Protein AF-A0A3D2I783-F1 (afdb_monomer)

Foldseek 3Di:
DKWWAQFWFDPDPPDDTLDGGDTDDDDPPDDDDDDDDPSSCPVVVVCCQLVVGQTPDTFIDDPNRTPNPDDNLVSLVPDDDDDPDDDPDFDFQLVVLLVSCPSPDDPDDDPVSSVVSCVVCVVLVNNVRRGPGLVPDDPSSND

Solvent-accessible surface area (backbone atoms only — not comparable to full-atom values): 8755 Å² total; per-residue (Å²): 62,43,42,34,42,45,28,23,31,56,94,44,95,90,48,76,60,58,36,71,56,42,64,51,72,46,56,74,94,62,88,85,84,91,82,77,66,90,89,67,30,67,69,58,51,52,33,35,76,70,60,79,37,80,60,82,42,60,47,38,32,47,72,86,41,57,56,76,82,49,56,66,50,66,48,50,72,80,51,88,82,85,64,96,76,82,82,71,66,84,34,30,38,46,57,53,52,45,57,74,44,56,61,79,38,82,95,61,78,52,72,68,52,50,52,54,37,53,50,53,26,52,79,68,71,37,57,94,45,30,83,38,45,49,78,77,48,56,74,74,81,65,106

Structure (mmCIF, N/CA/C/O backbone):
data_AF-A0A3D2I783-F1
#
_entry.id   AF-A0A3D2I783-F1
#
loop_
_atom_site.group_PDB
_atom_site.id
_atom_site.type_symbol
_atom_site.label_atom_id
_atom_site.label_alt_id
_atom_site.label_comp_id
_atom_site.label_asym_id
_atom_site.label_entity_id
_atom_site.label_seq_id
_atom_site.pdbx_PDB_ins_code
_atom_site.Cartn_x
_atom_site.Cartn_y
_atom_site.Cartn_z
_atom_site.occupancy
_atom_site.B_iso_or_equiv
_atom_site.auth_seq_id
_atom_site.auth_comp_id
_atom_site.auth_asym_id
_atom_site.auth_atom_id
_atom_site.pdbx_PDB_model_num
ATOM 1 N N . MET A 1 1 ? -14.376 -7.204 -5.797 1.00 92.19 1 MET A N 1
ATOM 2 C CA . MET A 1 1 ? -15.208 -6.568 -4.760 1.00 92.19 1 MET A CA 1
ATOM 3 C C . MET A 1 1 ? -14.403 -6.376 -3.485 1.00 92.19 1 MET A C 1
ATOM 5 O O . MET A 1 1 ? -13.897 -7.346 -2.930 1.00 92.19 1 MET A O 1
ATOM 9 N N . LEU A 1 2 ? -14.299 -5.131 -3.025 1.00 96.62 2 LEU A N 1
ATOM 10 C CA . LEU A 1 2 ? -13.828 -4.762 -1.691 1.00 96.62 2 LEU A CA 1
ATOM 11 C C . LEU A 1 2 ? -15.017 -4.778 -0.719 1.00 96.62 2 LEU A C 1
ATOM 13 O O . LEU A 1 2 ? -16.049 -4.183 -1.018 1.00 96.62 2 LEU A O 1
ATOM 17 N N . SER A 1 3 ? -14.859 -5.408 0.445 1.00 97.19 3 SER A N 1
ATOM 18 C CA . SER A 1 3 ? -15.826 -5.381 1.550 1.00 97.19 3 SER A CA 1
ATOM 19 C C . SER A 1 3 ? -15.135 -4.972 2.847 1.00 97.19 3 SER A C 1
ATOM 21 O O . SER A 1 3 ? -14.048 -5.457 3.165 1.00 97.19 3 SER A O 1
ATOM 23 N N . VAL A 1 4 ? -15.775 -4.084 3.599 1.00 97.69 4 VAL A N 1
ATOM 24 C CA . VAL A 1 4 ? -15.404 -3.679 4.954 1.00 97.69 4 VAL A CA 1
ATOM 25 C C . VAL A 1 4 ? -16.627 -3.889 5.826 1.00 97.69 4 VAL A C 1
ATOM 27 O O . VAL A 1 4 ? -17.684 -3.317 5.564 1.00 97.69 4 VAL A O 1
ATOM 30 N N . GLU A 1 5 ? -16.481 -4.688 6.873 1.00 97.56 5 GLU A N 1
ATOM 31 C CA . GLU A 1 5 ? -17.594 -5.131 7.706 1.00 97.56 5 GLU A CA 1
ATOM 32 C C . GLU A 1 5 ? -17.305 -4.796 9.164 1.00 97.56 5 GLU A C 1
ATOM 34 O O . GLU A 1 5 ? -16.433 -5.398 9.793 1.00 97.56 5 GLU A O 1
ATOM 39 N N . GLN A 1 6 ? -18.051 -3.825 9.697 1.00 97.88 6 GLN A N 1
ATOM 40 C CA . GLN A 1 6 ? -18.058 -3.449 11.115 1.00 97.88 6 GLN A CA 1
ATOM 41 C C . GLN A 1 6 ? -16.657 -3.169 11.690 1.00 97.88 6 GLN A C 1
ATOM 43 O O . GLN A 1 6 ? -16.367 -3.471 12.848 1.00 97.88 6 GLN A O 1
ATOM 48 N N . VAL A 1 7 ? -15.777 -2.562 10.891 1.00 98.06 7 VAL A N 1
ATOM 49 C CA . VAL A 1 7 ? -14.392 -2.306 11.288 1.00 98.06 7 VAL A CA 1
ATOM 50 C C . VAL A 1 7 ? -14.320 -1.240 12.377 1.00 98.06 7 VAL A C 1
ATOM 52 O O . VAL A 1 7 ? -14.776 -0.105 12.203 1.00 98.06 7 VAL A O 1
ATOM 55 N N . THR A 1 8 ? -13.683 -1.599 13.491 1.00 97.75 8 THR A N 1
ATOM 56 C CA . THR A 1 8 ? -13.386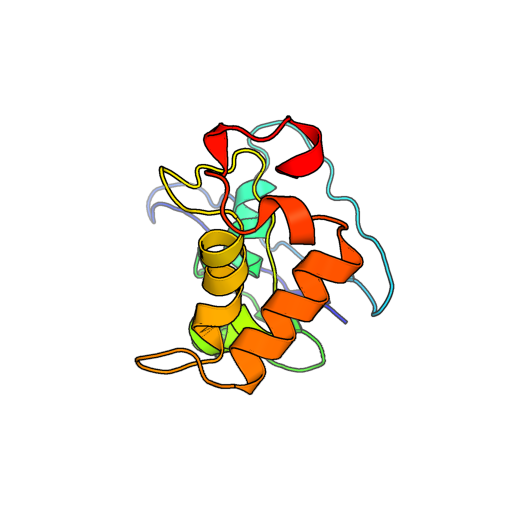 -0.687 14.600 1.00 97.75 8 THR A CA 1
ATOM 57 C C . THR A 1 8 ? -11.882 -0.588 14.812 1.00 97.75 8 THR A C 1
ATOM 59 O O . THR A 1 8 ? -11.171 -1.590 14.846 1.00 97.75 8 THR A O 1
ATOM 62 N N . PHE A 1 9 ? -11.383 0.640 14.950 1.00 97.56 9 PHE A N 1
ATOM 63 C CA . PHE A 1 9 ? -9.962 0.903 15.161 1.00 97.56 9 PHE A CA 1
ATOM 64 C C . PHE A 1 9 ? -9.743 2.116 16.064 1.00 97.56 9 PHE A C 1
ATOM 66 O O . PHE A 1 9 ? -10.402 3.155 15.919 1.00 97.56 9 PHE A O 1
ATOM 73 N N . ARG A 1 10 ? -8.738 2.009 16.935 1.00 96.44 10 ARG A N 1
ATOM 74 C CA . ARG A 1 10 ? -8.201 3.103 17.748 1.00 96.44 10 ARG A CA 1
ATOM 75 C C . ARG A 1 10 ? -6.677 3.041 17.778 1.00 96.44 10 ARG A C 1
ATOM 77 O O . ARG A 1 10 ? -6.098 1.963 17.694 1.00 96.44 10 ARG A O 1
ATOM 84 N N . TYR A 1 11 ? -6.040 4.198 17.936 1.00 94.44 11 TYR A N 1
ATOM 85 C CA . TYR A 1 11 ? -4.581 4.278 18.070 1.00 94.44 11 TYR A CA 1
ATOM 86 C C . TYR A 1 11 ? -4.106 3.925 19.485 1.00 94.44 11 TYR A C 1
ATOM 88 O O . TYR A 1 11 ? -3.070 3.287 19.640 1.00 94.44 11 TYR A O 1
ATOM 96 N N . ASP A 1 12 ? -4.872 4.313 20.508 1.00 93.19 12 ASP A N 1
ATOM 97 C CA . ASP A 1 12 ? -4.584 4.029 21.918 1.00 93.19 12 ASP A CA 1
ATOM 98 C C . ASP A 1 12 ? -5.806 3.370 22.570 1.00 93.19 12 ASP A C 1
ATOM 100 O O . ASP A 1 12 ? -6.932 3.845 22.395 1.00 93.19 12 ASP A O 1
ATOM 104 N N . ARG A 1 13 ? -5.593 2.314 23.365 1.00 88.31 13 ARG A N 1
ATOM 105 C CA . ARG A 1 13 ? -6.642 1.607 24.122 1.00 88.31 13 ARG A CA 1
ATOM 106 C C . ARG A 1 13 ? -7.473 2.514 25.030 1.00 88.31 13 ARG A C 1
ATOM 108 O O . ARG A 1 13 ? -8.650 2.238 25.241 1.00 88.31 13 ARG A O 1
ATOM 115 N N . ARG A 1 14 ? -6.885 3.592 25.547 1.00 91.31 14 ARG A N 1
ATOM 116 C CA . ARG A 1 14 ? -7.548 4.580 26.412 1.00 91.31 14 ARG A CA 1
ATOM 117 C C . ARG A 1 14 ? -8.298 5.658 25.627 1.00 91.31 14 ARG A C 1
ATOM 119 O O . ARG A 1 14 ? -9.081 6.398 26.213 1.00 91.31 14 ARG A O 1
ATOM 126 N N . SER A 1 15 ? -8.072 5.755 24.318 1.00 92.50 15 SER A N 1
ATOM 127 C CA . SER A 1 15 ? -8.746 6.719 23.446 1.00 92.50 15 SER A CA 1
ATOM 128 C C . SER A 1 15 ? -10.057 6.165 22.882 1.00 92.50 15 SER A C 1
ATOM 130 O O . SER A 1 15 ? -10.276 4.949 22.817 1.00 92.50 15 SER A O 1
ATOM 132 N N . GLN A 1 16 ? -10.943 7.068 22.456 1.00 94.56 16 GLN A N 1
ATOM 133 C CA . GLN A 1 16 ? -12.130 6.670 21.705 1.00 94.56 16 GLN A CA 1
ATOM 134 C C . GLN A 1 16 ? -11.739 6.129 20.319 1.00 94.56 16 GLN A C 1
ATOM 136 O O . GLN A 1 16 ? -10.784 6.631 19.719 1.00 94.56 16 GLN A O 1
ATOM 141 N N . PRO A 1 17 ? -12.496 5.165 19.762 1.00 96.19 17 PRO A N 1
ATOM 142 C CA . PRO A 1 17 ? -12.241 4.683 18.415 1.00 96.19 17 PRO A CA 1
ATOM 143 C C . PRO A 1 17 ? -12.391 5.788 17.375 1.00 96.19 17 PRO A C 1
ATOM 145 O O . PRO A 1 17 ? -13.357 6.565 17.402 1.00 96.19 17 PRO A O 1
ATOM 148 N N . VAL A 1 18 ? -11.434 5.804 16.448 1.00 97.31 18 VAL A N 1
ATOM 149 C CA . VAL A 1 18 ? -11.432 6.670 15.265 1.00 97.31 18 VAL A CA 1
ATOM 150 C C . VAL A 1 18 ? -12.349 6.084 14.196 1.00 97.31 18 VAL A C 1
ATOM 152 O O . VAL A 1 18 ? -13.114 6.821 13.585 1.00 97.31 18 VAL A O 1
ATOM 155 N N . LEU A 1 19 ? -12.305 4.762 14.002 1.00 97.62 19 LEU A N 1
ATOM 156 C CA . LEU A 1 19 ? -13.283 4.023 13.201 1.00 97.62 19 LEU A CA 1
ATOM 157 C C . LEU A 1 19 ? -14.223 3.294 14.157 1.00 97.62 19 LEU A C 1
ATOM 159 O O . LEU A 1 19 ? -13.751 2.625 15.076 1.00 97.62 19 LEU A O 1
ATOM 163 N N . ARG A 1 20 ? -15.533 3.440 13.955 1.00 96.88 20 ARG A N 1
ATOM 164 C CA . ARG A 1 20 ? -16.581 2.846 14.795 1.00 96.88 20 ARG A CA 1
ATOM 165 C C . ARG A 1 20 ? -17.519 2.057 13.903 1.00 96.88 20 ARG A C 1
ATOM 167 O O . ARG A 1 20 ? -18.320 2.673 13.206 1.00 96.88 20 ARG A O 1
ATOM 174 N N . ASN A 1 21 ? -17.408 0.731 13.920 1.00 97.06 21 ASN A N 1
ATOM 175 C CA . ASN A 1 21 ? -18.275 -0.159 13.143 1.00 97.06 21 ASN A CA 1
ATOM 176 C C . ASN A 1 21 ? -18.388 0.247 11.657 1.00 97.06 21 ASN A C 1
ATOM 178 O O . ASN A 1 21 ? -19.453 0.157 11.044 1.00 97.06 21 ASN A O 1
ATOM 182 N N . ALA A 1 22 ? -17.288 0.733 11.077 1.00 97.38 22 ALA A N 1
ATOM 183 C CA . ALA A 1 22 ? -17.271 1.236 9.712 1.00 97.38 22 ALA A CA 1
ATOM 184 C C . ALA A 1 22 ? -17.550 0.087 8.739 1.00 97.38 22 ALA A C 1
ATOM 186 O O . ALA A 1 22 ? -16.881 -0.945 8.794 1.00 97.38 22 ALA A O 1
ATOM 187 N N . SER A 1 23 ? -18.537 0.271 7.862 1.00 97.56 23 SER A N 1
ATOM 188 C CA . SER A 1 23 ? -18.877 -0.703 6.825 1.00 97.56 23 SER A CA 1
ATOM 189 C C . SER A 1 23 ? -19.030 -0.013 5.479 1.00 97.56 23 SER A C 1
ATOM 191 O O . SER A 1 23 ? -19.622 1.064 5.406 1.00 97.56 23 SER A O 1
ATOM 193 N N . LEU A 1 24 ? -18.474 -0.618 4.434 1.00 96.75 24 LEU A N 1
ATOM 194 C CA . LEU A 1 24 ? -18.615 -0.183 3.047 1.00 96.75 24 LEU A CA 1
ATOM 195 C C . LEU A 1 24 ? -18.317 -1.351 2.111 1.00 96.75 24 LEU A C 1
ATOM 197 O O . LEU A 1 24 ? -17.595 -2.277 2.476 1.00 96.75 24 LEU A O 1
ATOM 201 N N . SER A 1 25 ? -18.813 -1.262 0.886 1.00 96.75 25 SER A N 1
ATOM 202 C CA . SER A 1 25 ? -18.455 -2.167 -0.199 1.00 96.75 25 SER A CA 1
ATOM 203 C C . SER A 1 25 ? -18.178 -1.371 -1.468 1.00 96.75 25 SER A C 1
ATOM 205 O O . SER A 1 25 ? -18.718 -0.280 -1.656 1.00 96.75 25 SER A O 1
ATOM 207 N N . LEU A 1 26 ? -17.312 -1.909 -2.320 1.00 96.69 26 LEU A N 1
ATOM 208 C CA . LEU A 1 26 ? -17.026 -1.370 -3.645 1.00 96.69 26 LEU A CA 1
ATOM 209 C C . LEU A 1 26 ? -16.878 -2.537 -4.622 1.00 96.69 26 LEU A C 1
ATOM 211 O O . LEU A 1 26 ? -16.047 -3.430 -4.409 1.00 96.69 26 LEU A O 1
ATOM 215 N N . ASP A 1 27 ? -17.683 -2.554 -5.679 1.00 96.25 27 ASP A N 1
ATOM 216 C CA . ASP A 1 27 ? -17.635 -3.632 -6.664 1.00 96.25 27 ASP A CA 1
ATOM 217 C C . ASP A 1 27 ? -16.407 -3.509 -7.569 1.00 96.25 27 ASP A C 1
ATOM 219 O O . ASP A 1 27 ? -15.745 -2.470 -7.652 1.00 96.25 27 ASP A O 1
ATOM 223 N N . ALA A 1 28 ? -16.075 -4.604 -8.253 1.00 94.56 28 ALA A N 1
ATOM 224 C CA . ALA A 1 28 ? -14.991 -4.590 -9.226 1.00 94.56 28 ALA A CA 1
ATOM 225 C C . ALA A 1 28 ? -15.286 -3.573 -10.343 1.00 94.56 28 ALA A C 1
ATOM 227 O O . ALA A 1 28 ? -16.402 -3.508 -10.855 1.00 94.56 28 ALA A O 1
ATOM 228 N N . GLY A 1 29 ? -14.280 -2.775 -10.706 1.00 94.75 29 GLY A N 1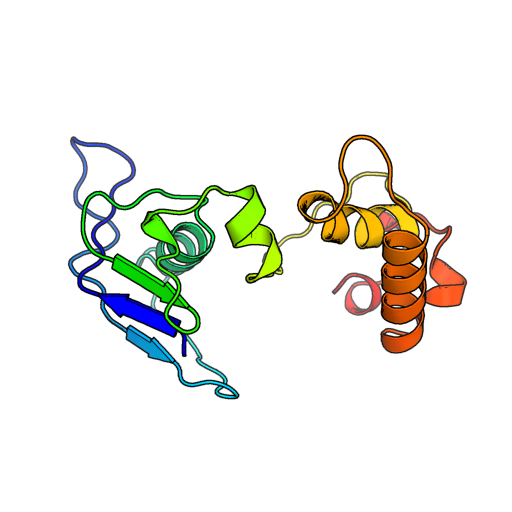
ATOM 229 C CA . GLY A 1 29 ? -14.398 -1.739 -11.738 1.00 94.75 29 GLY A CA 1
ATOM 230 C C . GLY A 1 29 ? -15.082 -0.443 -11.288 1.00 94.75 29 GLY A C 1
ATOM 231 O O . GLY A 1 29 ? -15.186 0.484 -12.086 1.00 94.75 29 GLY A O 1
ATOM 232 N N . GLN A 1 30 ? -15.526 -0.337 -10.032 1.00 95.75 30 GLN A N 1
ATOM 233 C CA . GLN A 1 30 ? -16.093 0.907 -9.513 1.00 95.75 30 GLN A CA 1
ATOM 234 C C . GLN A 1 30 ? -15.016 1.851 -8.976 1.00 95.75 30 GLN A C 1
ATOM 236 O O . GLN A 1 30 ? -14.042 1.438 -8.346 1.00 95.75 30 GLN A O 1
ATOM 241 N N . VAL A 1 31 ? -15.256 3.149 -9.158 1.00 96.00 31 VAL A N 1
ATOM 242 C CA . VAL A 1 31 ? -14.480 4.220 -8.529 1.00 96.00 31 VAL A CA 1
ATOM 243 C C . VAL A 1 31 ? -15.280 4.767 -7.352 1.00 96.00 31 VAL A C 1
ATOM 245 O O . VAL A 1 31 ? -16.350 5.346 -7.527 1.00 96.00 31 VAL A O 1
ATOM 248 N N . GLY A 1 32 ? -14.760 4.571 -6.141 1.00 94.50 32 GLY A N 1
ATOM 249 C CA . GLY A 1 32 ? -15.357 5.085 -4.911 1.00 94.50 32 GLY A CA 1
ATOM 250 C C . GLY A 1 32 ? -14.695 6.385 -4.461 1.00 94.50 32 GLY A C 1
ATOM 251 O O . GLY A 1 32 ? -13.470 6.485 -4.443 1.00 94.50 32 GLY A O 1
ATOM 252 N N . VAL A 1 33 ? -15.495 7.365 -4.033 1.00 95.31 33 VAL A N 1
ATOM 253 C CA . VAL A 1 33 ? -14.992 8.622 -3.458 1.00 95.31 33 VAL A CA 1
ATOM 254 C C . VAL A 1 33 ? -15.378 8.703 -1.985 1.00 95.31 33 VAL A C 1
ATOM 256 O O . VAL A 1 33 ? -16.557 8.747 -1.640 1.00 95.31 33 VAL A O 1
ATOM 259 N N . LEU A 1 34 ? -14.379 8.747 -1.100 1.00 94.19 34 LEU A N 1
ATOM 260 C CA . LEU A 1 34 ? -14.589 8.892 0.340 1.00 94.19 34 LEU A CA 1
ATOM 261 C C . LEU A 1 34 ? -14.455 10.359 0.764 1.00 94.19 34 LEU A C 1
ATOM 263 O O . LEU A 1 34 ? -13.352 10.902 0.841 1.00 94.19 34 LEU A O 1
ATOM 267 N N . LEU A 1 35 ? -15.581 10.981 1.106 1.00 94.75 35 LEU A N 1
ATOM 268 C CA . LEU A 1 35 ? -15.649 12.376 1.542 1.00 94.75 35 LEU A CA 1
ATOM 269 C C . LEU A 1 35 ? -15.895 12.495 3.048 1.00 94.75 35 LEU A C 1
ATOM 271 O O . LEU A 1 35 ? -16.428 11.599 3.697 1.00 94.75 35 LEU A O 1
ATOM 275 N N . GLY A 1 36 ? -15.493 13.627 3.622 1.00 94.12 36 GLY A N 1
ATOM 276 C CA . GLY A 1 36 ? -15.714 13.930 5.034 1.00 94.12 36 GLY A CA 1
ATOM 277 C C . GLY A 1 36 ? -14.787 15.025 5.549 1.00 94.12 36 GLY A C 1
ATOM 278 O O . GLY A 1 36 ? -13.787 15.360 4.913 1.00 94.12 36 GLY A O 1
ATOM 279 N N . ARG A 1 37 ? -15.088 15.571 6.729 1.00 95.31 37 ARG A N 1
ATOM 280 C CA . ARG A 1 37 ? -14.293 16.640 7.362 1.00 95.31 37 ARG A CA 1
ATOM 281 C C . ARG A 1 37 ? -12.878 16.170 7.723 1.00 95.31 37 ARG A C 1
ATOM 283 O O . ARG A 1 37 ? -12.606 14.973 7.850 1.00 95.31 37 ARG A O 1
ATOM 290 N N . ASN A 1 38 ? -11.957 17.111 7.909 1.00 92.75 38 ASN A N 1
ATOM 291 C CA . ASN A 1 38 ? -10.638 16.793 8.460 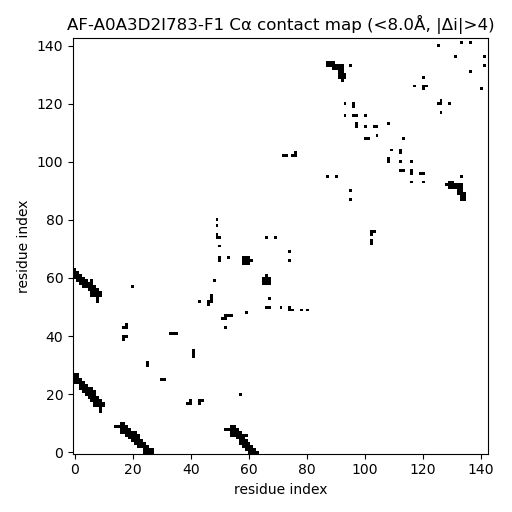1.00 92.75 38 ASN A CA 1
ATOM 292 C C . ASN A 1 38 ? -10.789 16.164 9.853 1.00 92.75 38 ASN A C 1
ATOM 294 O O . ASN A 1 38 ? -11.652 16.565 10.629 1.00 92.75 38 ASN A O 1
ATOM 298 N N . GLY A 1 39 ? -9.994 15.129 10.133 1.00 90.50 39 GLY A N 1
ATOM 299 C CA . GLY A 1 39 ? -10.052 14.391 11.398 1.00 90.50 39 GLY A CA 1
ATOM 300 C C . GLY A 1 39 ? -11.171 13.346 11.520 1.00 90.50 39 GLY A C 1
ATOM 301 O O . GLY A 1 39 ? -11.189 12.620 12.505 1.00 90.50 39 GLY A O 1
ATOM 302 N N . CYS A 1 40 ? -12.060 13.179 10.531 1.00 93.62 40 CYS A N 1
ATOM 303 C CA . CYS A 1 40 ? -13.162 12.206 10.632 1.00 93.62 40 CYS A CA 1
ATOM 304 C C . CYS A 1 40 ? -12.756 10.733 10.410 1.00 93.62 40 CYS A C 1
ATOM 306 O O . CYS A 1 40 ? -13.619 9.865 10.363 1.00 93.62 40 CYS A O 1
ATOM 308 N N . GLY A 1 41 ? -11.462 10.443 10.226 1.00 94.88 41 GLY A N 1
ATOM 309 C CA . GLY A 1 41 ? -10.956 9.071 10.107 1.00 94.88 41 GLY A CA 1
ATOM 310 C C . GLY A 1 41 ? -10.707 8.543 8.689 1.00 94.88 41 GLY A C 1
ATOM 311 O O . GLY A 1 41 ? -10.327 7.387 8.566 1.00 94.88 41 GLY A O 1
ATOM 312 N N . LYS A 1 42 ? -10.827 9.351 7.622 1.00 95.81 42 LYS A N 1
ATOM 313 C CA . LYS A 1 42 ? -10.588 8.901 6.224 1.00 95.81 42 LYS A CA 1
ATOM 314 C C . LYS A 1 42 ? -9.213 8.260 6.018 1.00 95.81 42 LYS A C 1
ATOM 316 O O . LYS A 1 42 ? -9.110 7.132 5.550 1.00 95.81 42 LYS A O 1
ATOM 321 N N . THR A 1 43 ? -8.154 8.959 6.426 1.00 94.38 43 THR A N 1
ATOM 322 C CA . THR A 1 43 ? -6.777 8.452 6.343 1.00 94.38 43 THR A CA 1
ATOM 323 C C . THR A 1 43 ? -6.598 7.203 7.202 1.00 94.38 43 THR A C 1
ATOM 325 O O . THR A 1 43 ? -5.907 6.274 6.804 1.00 94.38 43 THR A O 1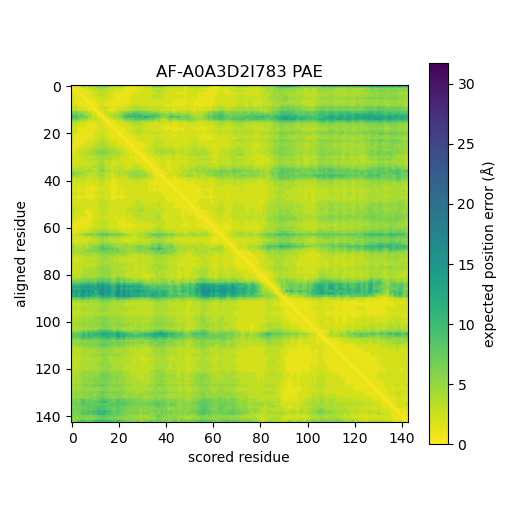
ATOM 328 N N . THR A 1 44 ? -7.254 7.142 8.363 1.00 95.69 44 THR A N 1
ATOM 329 C CA . THR A 1 44 ? -7.235 5.955 9.226 1.00 95.69 44 THR A CA 1
ATOM 330 C C . THR A 1 44 ? -7.915 4.765 8.551 1.00 95.69 44 THR A C 1
ATOM 332 O O . THR A 1 44 ? -7.362 3.670 8.577 1.00 95.69 44 THR A O 1
ATOM 335 N N . LEU A 1 45 ? -9.059 4.966 7.890 1.00 95.88 45 LEU A N 1
ATOM 336 C CA . LEU A 1 45 ? -9.730 3.933 7.102 1.00 95.88 45 LEU A CA 1
ATOM 337 C C . LEU A 1 45 ? -8.823 3.432 5.973 1.00 95.88 45 LEU A C 1
ATOM 339 O O . LEU A 1 45 ? -8.583 2.233 5.897 1.00 95.88 45 LEU A O 1
ATOM 343 N N . MET A 1 46 ? -8.224 4.333 5.187 1.00 94.62 46 MET A N 1
ATOM 344 C CA . MET A 1 46 ? -7.267 3.969 4.130 1.00 94.62 46 MET A CA 1
ATOM 345 C C . MET A 1 46 ? -6.081 3.162 4.677 1.00 94.62 46 MET A C 1
ATOM 347 O O . MET A 1 46 ? -5.774 2.085 4.178 1.00 94.62 46 MET A O 1
ATOM 351 N N . ARG A 1 47 ? -5.457 3.606 5.773 1.00 93.75 47 ARG A N 1
ATOM 352 C CA . ARG A 1 47 ? -4.356 2.868 6.421 1.00 93.75 47 ARG A CA 1
ATOM 353 C C . ARG A 1 47 ? -4.790 1.498 6.951 1.00 93.75 47 ARG A C 1
ATOM 355 O O . ARG A 1 47 ? -3.993 0.563 6.930 1.00 93.75 47 ARG A O 1
ATOM 362 N N . THR A 1 48 ? -6.033 1.365 7.409 1.00 95.06 48 THR A N 1
ATOM 363 C CA . THR A 1 48 ? -6.586 0.091 7.897 1.00 95.06 48 THR A CA 1
ATOM 364 C C . THR A 1 48 ? -6.847 -0.878 6.739 1.00 95.06 48 THR A C 1
ATOM 366 O O . THR A 1 48 ? -6.453 -2.044 6.812 1.00 95.06 48 THR A O 1
ATOM 369 N N . LEU A 1 49 ? -7.400 -0.385 5.623 1.00 93.88 49 LEU A N 1
ATOM 370 C CA . LEU A 1 49 ? -7.542 -1.136 4.367 1.00 93.88 49 LEU A CA 1
ATOM 371 C C . LEU A 1 49 ? -6.192 -1.663 3.866 1.00 93.88 49 LEU A C 1
ATOM 373 O O . LEU A 1 49 ? -6.072 -2.835 3.519 1.00 93.88 49 LEU A O 1
ATOM 377 N N . LEU A 1 50 ? -5.148 -0.836 3.936 1.00 92.50 50 LEU A N 1
ATOM 378 C CA . LEU A 1 50 ? -3.785 -1.182 3.514 1.00 92.50 50 LEU A CA 1
ATOM 379 C C . LEU A 1 50 ? -3.017 -2.070 4.510 1.00 92.50 50 LEU A C 1
ATOM 381 O O . LEU A 1 50 ? -1.900 -2.488 4.223 1.00 92.50 50 LEU A O 1
ATOM 385 N N . GLY A 1 51 ? -3.572 -2.365 5.690 1.00 92.19 51 GLY A N 1
ATOM 386 C CA . GLY A 1 51 ? -2.906 -3.199 6.707 1.00 92.19 51 GLY A CA 1
ATOM 387 C C . GLY A 1 51 ? -1.779 -2.485 7.462 1.00 92.19 51 GLY A C 1
ATOM 388 O O . GLY A 1 51 ? -0.977 -3.113 8.161 1.00 92.19 51 GLY A O 1
ATOM 389 N N . LEU A 1 52 ? -1.723 -1.156 7.343 1.00 91.56 52 LEU A N 1
ATOM 390 C CA . LEU A 1 52 ? -0.841 -0.289 8.125 1.00 91.56 52 LEU A CA 1
ATOM 391 C C . LEU A 1 52 ? -1.389 -0.071 9.542 1.00 91.56 52 LEU A C 1
ATOM 393 O O . LEU A 1 52 ? -0.618 0.189 10.465 1.00 91.56 52 LEU A O 1
ATOM 397 N N . CYS A 1 53 ? -2.704 -0.222 9.712 1.00 93.06 53 CYS A N 1
ATOM 398 C CA . CYS A 1 53 ? -3.400 -0.248 10.992 1.00 93.06 53 CYS A CA 1
ATOM 399 C C . CYS A 1 53 ? -4.182 -1.563 11.114 1.00 93.06 53 CYS A C 1
ATOM 401 O O . CYS A 1 53 ? -4.989 -1.879 10.242 1.00 93.06 53 CYS A O 1
ATOM 403 N N . THR A 1 54 ? -3.945 -2.328 12.180 1.00 92.75 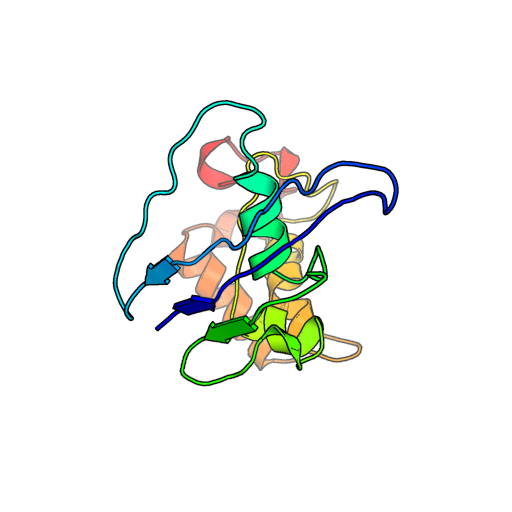54 THR A N 1
ATOM 404 C CA . THR A 1 54 ? -4.701 -3.559 12.454 1.00 92.75 54 THR A CA 1
ATOM 405 C C . THR A 1 54 ? -5.962 -3.199 13.237 1.00 92.75 54 THR A C 1
ATOM 407 O O . THR A 1 54 ? -5.828 -2.604 14.309 1.00 92.75 54 THR A O 1
ATOM 410 N N . PRO A 1 55 ? -7.169 -3.507 12.732 1.00 95.06 55 PRO A N 1
ATOM 411 C CA . PRO A 1 55 ? -8.407 -3.206 13.442 1.00 95.06 55 PRO A CA 1
ATOM 412 C C . PRO A 1 55 ? -8.546 -4.047 14.720 1.00 95.06 55 PRO A C 1
ATOM 414 O O . PRO A 1 55 ? -7.991 -5.138 14.819 1.00 95.06 55 PRO A O 1
ATOM 417 N N . GLU A 1 56 ? -9.294 -3.537 15.701 1.00 95.56 56 GLU A N 1
ATOM 418 C CA . GLU A 1 56 ? -9.636 -4.279 16.925 1.00 95.56 56 GLU A CA 1
ATOM 419 C C . GLU A 1 56 ? -10.715 -5.333 16.665 1.00 95.56 56 GLU A C 1
ATOM 421 O O . GLU A 1 56 ? -10.770 -6.358 17.340 1.00 95.56 56 GLU A O 1
ATOM 426 N N . SER A 1 57 ? -11.596 -5.053 15.706 1.00 96.81 57 SER A N 1
ATOM 427 C CA . SER A 1 57 ? -12.685 -5.928 15.294 1.00 96.81 57 SER A CA 1
ATOM 428 C C . SER A 1 57 ? -13.143 -5.599 13.874 1.00 96.81 57 SER A C 1
ATOM 430 O O . SER A 1 57 ? -12.789 -4.555 13.313 1.00 96.81 57 SER A O 1
ATOM 432 N N . GLY A 1 58 ? -13.962 -6.491 13.319 1.00 96.88 58 GLY A N 1
ATOM 433 C CA . GLY A 1 58 ? -14.476 -6.400 11.958 1.00 96.88 58 GLY A CA 1
ATOM 434 C C . GLY A 1 58 ? -13.581 -7.104 10.943 1.00 96.88 58 GLY A C 1
ATOM 435 O O . GLY A 1 58 ? -12.547 -7.677 11.289 1.00 96.88 58 GLY A O 1
ATOM 436 N N . ARG A 1 59 ? -14.004 -7.070 9.680 1.00 96.62 59 ARG A N 1
ATOM 437 C CA . ARG A 1 59 ? -13.369 -7.805 8.582 1.00 96.62 59 ARG A CA 1
ATOM 438 C C . ARG A 1 59 ? -13.159 -6.905 7.373 1.00 96.62 59 ARG A C 1
ATOM 440 O O . ARG A 1 59 ? -13.956 -6.010 7.104 1.00 96.62 59 ARG A O 1
ATOM 447 N N . ILE A 1 60 ? -12.071 -7.146 6.651 1.00 97.00 60 ILE A N 1
ATOM 448 C CA . ILE A 1 60 ? -11.752 -6.492 5.382 1.00 97.00 60 ILE A CA 1
ATOM 449 C C . ILE A 1 60 ? -11.459 -7.601 4.389 1.00 97.00 60 ILE A C 1
ATOM 451 O O . ILE A 1 60 ? -10.561 -8.405 4.631 1.00 97.00 60 ILE A O 1
ATOM 455 N N . ALA A 1 61 ? -12.194 -7.638 3.285 1.00 95.88 61 ALA A N 1
ATOM 456 C CA . ALA A 1 61 ? -12.022 -8.634 2.243 1.00 95.88 61 ALA A CA 1
ATOM 457 C C . ALA A 1 61 ? -11.885 -7.987 0.864 1.00 95.88 61 ALA A C 1
ATOM 459 O O . ALA A 1 61 ? -12.486 -6.949 0.595 1.00 95.88 61 ALA A O 1
ATOM 460 N N . PHE A 1 62 ? -11.112 -8.616 -0.014 1.00 94.81 62 PHE A N 1
ATOM 461 C CA . PHE A 1 62 ? -10.959 -8.212 -1.407 1.00 94.81 62 PHE A CA 1
ATOM 462 C C . PHE A 1 62 ? -11.018 -9.450 -2.298 1.00 94.81 62 PHE A C 1
ATOM 464 O O . PHE A 1 62 ? -10.265 -10.395 -2.089 1.00 94.81 62 PHE A O 1
ATOM 471 N N . ASP A 1 63 ? -11.959 -9.478 -3.241 1.00 90.25 63 ASP A N 1
ATOM 472 C CA . ASP A 1 63 ? -12.198 -10.613 -4.150 1.00 90.25 63 ASP A CA 1
ATOM 473 C C . ASP A 1 63 ? -12.361 -11.965 -3.432 1.00 90.25 63 ASP A C 1
ATOM 475 O O . ASP A 1 63 ? -11.917 -13.010 -3.898 1.00 90.25 63 ASP A O 1
ATOM 479 N N . GLY A 1 64 ? -13.008 -11.946 -2.262 1.00 86.00 64 GLY A N 1
ATOM 480 C CA . GLY A 1 64 ? -13.226 -13.134 -1.428 1.00 86.00 64 GLY A CA 1
ATOM 481 C C . GLY A 1 64 ? -12.055 -13.491 -0.506 1.00 86.00 64 GLY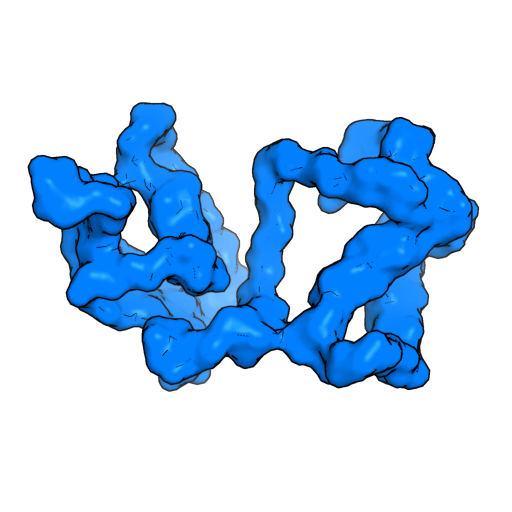 A C 1
ATOM 482 O O . GLY A 1 64 ? -12.213 -14.340 0.370 1.00 86.00 64 GLY A O 1
ATOM 483 N N . TRP A 1 65 ? -10.912 -12.812 -0.633 1.00 91.12 65 TRP A N 1
ATOM 484 C CA . TRP A 1 65 ? -9.752 -13.000 0.234 1.00 91.12 65 TRP A CA 1
ATOM 485 C C . TRP A 1 65 ? -9.899 -12.158 1.487 1.00 91.12 65 TRP A C 1
ATOM 487 O O . TRP A 1 65 ? -10.093 -10.945 1.407 1.00 91.12 65 TRP A O 1
ATOM 497 N N . ASP A 1 66 ? -9.771 -12.789 2.651 1.00 94.25 66 ASP A N 1
ATOM 498 C CA . ASP A 1 66 ? -9.747 -12.072 3.918 1.00 94.25 66 ASP A CA 1
ATOM 499 C C . ASP A 1 66 ? -8.415 -11.341 4.086 1.00 94.25 66 ASP A C 1
ATOM 501 O O . ASP A 1 66 ? -7.397 -11.930 4.452 1.00 94.25 66 ASP A O 1
ATOM 505 N N . LEU A 1 67 ? -8.422 -10.034 3.839 1.00 94.06 67 LEU A N 1
ATOM 506 C CA . LEU A 1 67 ? -7.226 -9.224 3.978 1.00 94.06 67 LEU A CA 1
ATOM 507 C C . LEU A 1 67 ? -6.785 -9.115 5.441 1.00 94.06 67 LEU A C 1
ATOM 509 O O . LEU A 1 67 ? -5.595 -8.926 5.689 1.00 94.06 67 LEU A O 1
ATOM 513 N N . THR A 1 68 ? -7.691 -9.238 6.418 1.00 89.62 68 THR A N 1
ATOM 514 C CA . THR A 1 68 ? -7.345 -9.143 7.851 1.00 89.62 68 THR A CA 1
ATOM 515 C C . THR A 1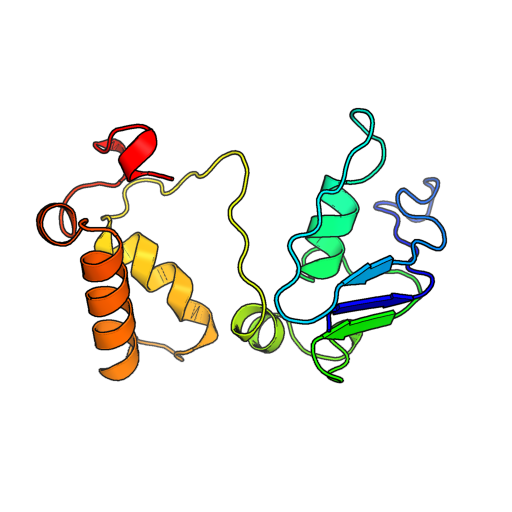 68 ? -6.530 -10.326 8.356 1.00 89.62 68 THR A C 1
ATOM 517 O O . THR A 1 68 ? -5.791 -10.164 9.326 1.00 89.62 68 THR A O 1
ATOM 520 N N . ALA A 1 69 ? -6.607 -11.469 7.671 1.00 87.56 69 ALA A N 1
ATOM 521 C CA . ALA A 1 69 ? -5.935 -12.705 8.057 1.00 87.56 69 ALA A CA 1
ATOM 522 C C . ALA A 1 69 ? -4.601 -12.954 7.329 1.00 87.56 69 ALA A C 1
ATOM 524 O O . ALA A 1 69 ? -3.868 -13.866 7.708 1.00 87.56 69 ALA A O 1
ATOM 525 N N . ILE A 1 70 ? -4.278 -12.170 6.295 1.00 89.50 70 ILE A N 1
ATOM 526 C CA . ILE A 1 70 ? -3.043 -12.333 5.514 1.00 89.50 70 ILE A CA 1
ATOM 527 C C . ILE A 1 70 ? -1.942 -11.376 5.969 1.00 89.50 70 ILE A C 1
ATOM 529 O O . ILE A 1 70 ? -2.199 -10.313 6.545 1.00 89.50 70 ILE A O 1
ATOM 533 N N . ASP A 1 71 ? -0.696 -11.736 5.668 1.00 89.06 71 ASP A N 1
ATOM 534 C CA . ASP A 1 71 ? 0.439 -10.884 5.992 1.00 89.06 71 ASP A CA 1
ATOM 535 C C . ASP A 1 71 ? 0.482 -9.611 5.116 1.00 89.06 71 ASP A C 1
ATOM 537 O O . ASP A 1 71 ? -0.167 -9.479 4.071 1.00 89.06 71 ASP A O 1
ATOM 541 N N . ARG A 1 72 ? 1.281 -8.629 5.552 1.00 87.88 72 ARG A N 1
ATOM 542 C CA . ARG A 1 72 ? 1.431 -7.344 4.848 1.00 87.88 72 ARG A CA 1
ATOM 543 C C . ARG A 1 72 ? 1.971 -7.501 3.429 1.00 87.88 72 ARG A C 1
ATOM 545 O O . ARG A 1 72 ? 1.643 -6.693 2.566 1.00 87.88 72 ARG A O 1
ATOM 552 N N . ARG A 1 73 ? 2.807 -8.511 3.189 1.00 90.50 73 ARG A N 1
ATOM 553 C CA . ARG A 1 73 ? 3.460 -8.736 1.901 1.00 90.50 73 ARG A CA 1
ATOM 554 C C . ARG A 1 73 ? 2.471 -9.289 0.880 1.00 90.50 73 ARG A C 1
ATOM 556 O O . ARG A 1 73 ? 2.462 -8.825 -0.252 1.00 90.50 73 ARG A O 1
ATOM 563 N N . GLN A 1 74 ? 1.619 -10.227 1.280 1.00 91.88 74 GLN A N 1
ATOM 564 C CA . GLN A 1 74 ? 0.514 -10.741 0.476 1.00 91.88 74 GLN A CA 1
ATOM 565 C C . GLN A 1 74 ? -0.493 -9.631 0.172 1.00 91.88 74 GLN A C 1
ATOM 567 O O . GLN A 1 74 ? -0.884 -9.461 -0.979 1.00 91.88 74 GLN A O 1
ATOM 572 N N . ARG A 1 75 ? -0.842 -8.810 1.171 1.00 92.69 75 ARG A N 1
ATOM 573 C CA . ARG A 1 75 ? -1.745 -7.667 0.976 1.00 92.69 75 ARG A CA 1
ATOM 574 C C . ARG A 1 75 ? -1.186 -6.631 -0.009 1.00 92.69 75 ARG A C 1
ATOM 576 O O . ARG A 1 75 ? -1.920 -6.153 -0.866 1.00 92.69 75 ARG A O 1
ATOM 583 N N . ALA A 1 76 ? 0.110 -6.327 0.062 1.00 92.50 76 ALA A N 1
ATOM 584 C CA . ALA A 1 76 ? 0.770 -5.388 -0.849 1.00 92.50 76 ALA A CA 1
ATOM 585 C C . ALA A 1 76 ? 0.791 -5.848 -2.321 1.00 92.50 76 ALA A C 1
ATOM 587 O O . ALA A 1 76 ? 1.064 -5.040 -3.199 1.00 92.50 76 ALA A O 1
ATOM 588 N N . ARG A 1 77 ? 0.488 -7.122 -2.614 1.00 92.62 77 ARG A N 1
ATOM 589 C CA . ARG A 1 77 ? 0.364 -7.625 -3.995 1.00 92.62 77 ARG A CA 1
ATOM 590 C C . ARG A 1 77 ? -0.993 -7.331 -4.633 1.00 92.62 77 ARG A C 1
ATOM 592 O O . ARG A 1 77 ? -1.120 -7.486 -5.841 1.00 92.62 77 ARG A O 1
ATOM 599 N N . VAL A 1 78 ? -1.998 -6.966 -3.837 1.00 91.25 78 VAL A N 1
ATOM 600 C CA . VAL A 1 78 ? -3.382 -6.751 -4.304 1.00 91.25 78 VAL A CA 1
ATOM 601 C C . VAL A 1 78 ? -3.902 -5.343 -4.021 1.00 91.25 78 VAL A C 1
ATOM 603 O O . VAL A 1 78 ? -4.984 -4.986 -4.472 1.00 91.25 78 VAL A O 1
ATOM 606 N N . ALA A 1 79 ? -3.144 -4.530 -3.284 1.00 91.50 79 ALA A N 1
ATOM 607 C CA . ALA A 1 79 ? -3.497 -3.154 -2.968 1.00 91.50 79 ALA A CA 1
ATOM 608 C C . ALA A 1 79 ? -2.299 -2.226 -3.197 1.00 91.50 79 ALA A C 1
ATOM 610 O O . ALA A 1 79 ? -1.229 -2.436 -2.625 1.00 91.50 79 ALA A O 1
ATOM 611 N N . ALA A 1 80 ? -2.512 -1.174 -3.986 1.00 91.44 80 ALA A N 1
ATOM 612 C CA . ALA A 1 80 ? -1.564 -0.083 -4.183 1.00 91.44 80 ALA A CA 1
ATOM 613 C C . ALA A 1 80 ? -2.072 1.191 -3.491 1.00 91.44 80 ALA A C 1
ATOM 615 O O . ALA A 1 80 ? -3.277 1.373 -3.302 1.00 91.44 80 ALA A O 1
ATOM 616 N N . TYR A 1 81 ? -1.156 2.075 -3.101 1.00 90.50 81 TYR A N 1
ATOM 617 C CA . TYR A 1 81 ? -1.492 3.334 -2.445 1.00 90.50 81 TYR A CA 1
ATOM 618 C C . TYR A 1 81 ? -0.567 4.449 -2.908 1.00 90.50 81 TYR A C 1
ATOM 620 O O . TYR A 1 81 ? 0.649 4.346 -2.765 1.00 90.50 81 TYR A O 1
ATOM 628 N N . VAL A 1 82 ? -1.171 5.525 -3.401 1.00 89.19 82 VAL A N 1
ATOM 629 C CA . VAL A 1 82 ? -0.492 6.774 -3.737 1.00 89.19 82 VAL A CA 1
ATOM 630 C C . VAL A 1 82 ? -0.807 7.769 -2.615 1.00 89.19 82 VAL A C 1
ATOM 632 O O . VAL A 1 82 ? -1.947 8.235 -2.519 1.00 89.19 82 VAL A O 1
ATOM 635 N N . PRO A 1 83 ? 0.131 8.034 -1.686 1.00 83.19 83 PRO A N 1
ATOM 636 C CA . PRO A 1 83 ? -0.091 8.998 -0.621 1.00 83.19 83 PRO A CA 1
ATOM 637 C C . PRO A 1 83 ? -0.153 10.422 -1.169 1.00 83.19 83 PRO A C 1
ATOM 639 O O . PRO A 1 83 ? 0.399 10.723 -2.221 1.00 83.19 83 PRO A O 1
ATOM 642 N N . GLN A 1 84 ? -0.783 11.310 -0.398 1.00 79.25 84 GLN A N 1
ATOM 643 C CA . GLN A 1 84 ? -0.856 12.736 -0.722 1.00 79.25 84 GLN A CA 1
ATOM 644 C C . GLN A 1 84 ? 0.534 13.377 -0.861 1.00 79.25 84 GLN A C 1
ATOM 646 O O . GLN A 1 84 ? 0.741 14.172 -1.770 1.00 79.25 84 GLN A O 1
ATOM 651 N N . ASP A 1 85 ? 1.474 13.007 0.014 1.00 80.19 85 ASP A N 1
ATOM 652 C CA . ASP A 1 85 ? 2.860 13.471 -0.031 1.00 80.19 85 ASP A CA 1
ATOM 653 C C . ASP A 1 85 ? 3.796 12.276 -0.246 1.00 80.19 85 ASP A C 1
ATOM 655 O O . ASP A 1 85 ? 3.906 11.389 0.607 1.00 80.19 85 ASP A O 1
ATOM 659 N N . LEU A 1 86 ? 4.485 12.259 -1.386 1.00 74.06 86 LEU A N 1
ATOM 660 C CA . LEU A 1 86 ? 5.495 11.261 -1.729 1.00 74.06 86 LEU A CA 1
ATOM 661 C C . LEU A 1 86 ? 6.899 11.825 -1.496 1.00 74.06 86 LEU A C 1
ATOM 663 O O . LEU A 1 86 ? 7.300 12.819 -2.102 1.00 74.06 86 LEU A O 1
ATOM 667 N N . GLN A 1 87 ? 7.673 11.162 -0.637 1.00 78.06 87 GLN A N 1
ATOM 668 C CA . GLN A 1 87 ? 9.089 11.462 -0.438 1.00 78.06 87 GLN A CA 1
ATOM 669 C C . GLN A 1 87 ? 9.938 10.290 -0.920 1.00 78.06 87 GLN A C 1
ATOM 671 O O . GLN A 1 87 ? 10.153 9.319 -0.202 1.00 78.06 87 GLN A O 1
ATOM 676 N N . PHE A 1 88 ? 10.442 10.399 -2.146 1.00 73.25 88 PHE A N 1
ATOM 677 C CA . PHE A 1 88 ? 11.291 9.377 -2.765 1.00 73.25 88 PHE A CA 1
ATOM 678 C C . PHE A 1 88 ? 12.773 9.485 -2.369 1.00 73.25 88 PHE A C 1
ATOM 680 O O . PHE A 1 88 ? 13.585 8.649 -2.759 1.00 73.25 88 PHE A O 1
ATOM 687 N N . GLY A 1 89 ? 13.151 10.513 -1.600 1.00 79.38 89 GLY A N 1
ATOM 688 C CA . GLY A 1 89 ? 14.553 10.784 -1.280 1.00 79.38 89 GLY A CA 1
ATOM 689 C C . GLY A 1 89 ? 15.387 10.995 -2.547 1.00 79.38 89 GLY A C 1
ATOM 690 O O . GLY A 1 89 ? 14.922 11.622 -3.493 1.00 79.38 89 GLY A O 1
ATOM 691 N N . GLY A 1 90 ? 16.614 10.471 -2.558 1.00 85.38 90 GLY A N 1
ATOM 692 C CA . GLY A 1 90 ? 17.545 10.579 -3.686 1.00 85.38 90 GLY A CA 1
ATOM 693 C C . GLY A 1 90 ? 17.452 9.454 -4.724 1.00 85.38 90 GLY A C 1
ATOM 694 O O . GLY A 1 90 ? 18.426 9.230 -5.440 1.00 85.38 90 GLY A O 1
ATOM 695 N N . LEU A 1 91 ? 16.345 8.705 -4.766 1.00 93.00 91 LEU A N 1
ATOM 696 C CA . LEU A 1 91 ? 16.181 7.585 -5.695 1.00 93.00 91 LEU A CA 1
ATOM 697 C C . LEU A 1 91 ? 16.094 8.060 -7.148 1.00 93.00 91 LEU A C 1
ATOM 699 O O . LEU A 1 91 ? 15.584 9.148 -7.440 1.00 93.00 91 LEU A O 1
ATOM 703 N N . ARG A 1 92 ? 16.552 7.207 -8.071 1.00 96.75 92 ARG A N 1
ATOM 704 C CA . ARG A 1 92 ? 16.216 7.366 -9.488 1.00 96.75 92 ARG A CA 1
ATOM 705 C C . ARG A 1 92 ? 14.763 6.971 -9.719 1.00 96.75 92 ARG A C 1
ATOM 707 O O . ARG A 1 92 ? 14.225 6.152 -8.973 1.00 96.75 92 ARG A O 1
ATOM 714 N N . VAL A 1 93 ? 14.154 7.498 -10.778 1.00 96.62 93 VAL A N 1
ATOM 715 C CA . VAL A 1 93 ? 12.784 7.133 -11.182 1.00 96.62 93 VAL A CA 1
ATOM 716 C C . VAL A 1 93 ? 12.641 5.615 -11.313 1.00 96.62 93 VAL A C 1
ATOM 718 O O . VAL A 1 93 ? 11.723 5.035 -10.743 1.00 96.62 93 VAL A O 1
ATOM 721 N N . TYR A 1 94 ? 13.608 4.954 -11.951 1.00 97.75 94 TYR A N 1
ATOM 722 C CA . TYR A 1 94 ? 13.626 3.497 -12.079 1.00 97.75 94 TYR A CA 1
ATOM 723 C C . TYR A 1 94 ? 13.580 2.777 -10.726 1.00 97.75 94 TYR A C 1
ATOM 725 O O . TYR A 1 94 ? 12.791 1.857 -10.527 1.00 97.75 94 TYR A O 1
ATOM 733 N N . ASP A 1 95 ? 14.412 3.210 -9.775 1.00 95.69 95 ASP A N 1
ATOM 734 C CA . ASP A 1 95 ? 14.506 2.580 -8.456 1.00 95.69 95 ASP A CA 1
ATOM 735 C C . ASP A 1 95 ? 13.222 2.816 -7.638 1.00 95.69 95 ASP A C 1
ATOM 737 O O . ASP A 1 95 ? 12.798 1.943 -6.880 1.00 95.69 95 ASP A O 1
ATOM 741 N N . ALA A 1 96 ? 12.572 3.971 -7.819 1.00 94.56 96 ALA A N 1
ATOM 742 C CA . ALA A 1 96 ? 11.288 4.280 -7.197 1.00 94.56 96 ALA A CA 1
ATOM 743 C C . ALA A 1 96 ? 10.155 3.386 -7.729 1.00 94.56 96 ALA A C 1
ATOM 745 O O . ALA A 1 96 ? 9.387 2.844 -6.934 1.00 94.56 96 ALA A O 1
ATOM 746 N N . VAL A 1 97 ? 10.081 3.162 -9.045 1.00 95.50 97 VAL A N 1
ATOM 747 C CA . VAL A 1 97 ? 9.092 2.244 -9.640 1.00 95.50 97 VAL A CA 1
ATOM 748 C C . VAL A 1 97 ? 9.399 0.792 -9.250 1.00 95.50 97 VAL A C 1
ATOM 750 O O . VAL A 1 97 ? 8.499 0.050 -8.852 1.00 95.50 97 VAL A O 1
ATOM 753 N N . MET A 1 98 ? 10.679 0.399 -9.232 1.00 96.44 98 MET A N 1
ATOM 754 C CA . MET A 1 98 ? 11.126 -0.907 -8.730 1.00 96.44 98 MET A CA 1
ATOM 755 C C . MET A 1 98 ? 10.750 -1.132 -7.259 1.00 96.44 98 MET A C 1
ATOM 757 O O . MET A 1 98 ? 10.420 -2.254 -6.871 1.00 96.44 98 MET A O 1
ATOM 761 N N . ALA A 1 99 ? 10.724 -0.085 -6.428 1.00 92.88 99 ALA A N 1
ATOM 762 C CA . ALA A 1 99 ? 10.273 -0.198 -5.042 1.00 92.88 99 ALA A CA 1
ATOM 763 C C . ALA A 1 99 ? 8.798 -0.645 -4.935 1.00 92.88 99 ALA A C 1
ATOM 765 O O . ALA A 1 99 ? 8.433 -1.347 -3.989 1.00 92.88 99 ALA A O 1
ATOM 766 N N . GLY A 1 100 ? 7.967 -0.340 -5.939 1.00 92.56 100 GLY A N 1
ATOM 767 C CA . GLY A 1 100 ? 6.601 -0.864 -6.050 1.00 92.56 100 GLY A CA 1
ATOM 768 C C . GLY A 1 100 ? 6.539 -2.390 -6.210 1.00 92.56 100 GLY A C 1
ATOM 769 O O . GLY A 1 100 ? 5.529 -3.012 -5.886 1.00 92.56 100 GLY A O 1
ATOM 770 N N . ARG A 1 101 ? 7.636 -3.027 -6.639 1.00 95.56 101 ARG A N 1
ATOM 771 C CA . ARG A 1 101 ? 7.740 -4.479 -6.847 1.00 95.56 101 ARG A CA 1
ATOM 772 C C . ARG A 1 101 ? 8.254 -5.252 -5.632 1.00 95.56 101 ARG A C 1
ATOM 774 O O . ARG A 1 101 ? 8.261 -6.478 -5.669 1.00 95.56 101 ARG A O 1
ATOM 781 N N . VAL A 1 102 ? 8.618 -4.597 -4.525 1.00 93.81 102 VAL A N 1
ATOM 782 C CA . VAL A 1 102 ? 9.263 -5.243 -3.354 1.00 93.81 102 VAL A CA 1
ATOM 783 C C . VAL A 1 102 ? 8.431 -6.386 -2.752 1.00 93.81 102 VAL A C 1
ATOM 785 O O . VAL A 1 102 ? 8.978 -7.354 -2.223 1.00 93.81 102 VAL A O 1
ATOM 788 N N . ALA A 1 103 ? 7.101 -6.350 -2.872 1.00 93.94 103 ALA A N 1
ATOM 789 C CA . ALA A 1 103 ? 6.242 -7.452 -2.433 1.00 93.94 103 ALA A CA 1
ATOM 790 C C . ALA A 1 103 ? 6.384 -8.729 -3.298 1.00 93.94 103 ALA A C 1
ATOM 792 O O . ALA A 1 103 ? 6.078 -9.840 -2.839 1.00 93.94 103 ALA A O 1
ATOM 793 N N . HIS A 1 104 ? 6.883 -8.602 -4.529 1.00 94.38 104 HIS A N 1
ATOM 794 C CA . HIS A 1 104 ? 6.932 -9.654 -5.544 1.00 94.38 104 HIS A CA 1
ATOM 795 C C . HIS A 1 104 ? 8.251 -10.436 -5.565 1.00 94.38 104 HIS A C 1
ATOM 797 O O . HIS A 1 104 ? 8.210 -11.625 -5.867 1.00 94.38 104 HIS A O 1
ATOM 803 N N . PHE A 1 105 ? 9.372 -9.857 -5.122 1.00 93.38 105 PHE A N 1
ATOM 804 C CA . PHE A 1 105 ? 10.687 -10.515 -5.179 1.00 93.38 105 PHE A CA 1
ATOM 805 C C . PHE A 1 105 ? 11.381 -10.647 -3.823 1.00 93.38 105 PHE A C 1
ATOM 807 O O . PHE A 1 105 ? 11.207 -9.810 -2.948 1.00 93.38 105 PHE A O 1
ATOM 814 N N . GLY A 1 106 ? 12.183 -11.699 -3.639 1.00 89.81 106 GLY A N 1
ATOM 815 C CA . GLY A 1 106 ? 12.893 -11.979 -2.386 1.00 89.81 106 GLY A CA 1
ATOM 816 C C . GLY A 1 106 ? 14.008 -10.974 -2.081 1.00 89.81 106 GLY A C 1
ATOM 817 O O . GLY A 1 106 ? 13.757 -9.854 -1.652 1.00 89.81 106 GLY A O 1
ATOM 818 N N . ILE A 1 107 ? 15.259 -11.399 -2.255 1.00 90.19 107 ILE A N 1
ATOM 819 C CA . ILE A 1 107 ? 16.434 -10.570 -1.937 1.00 90.19 107 ILE A CA 1
ATOM 820 C C . ILE A 1 107 ? 16.742 -9.589 -3.076 1.00 90.19 107 ILE A C 1
ATOM 822 O O . ILE A 1 107 ? 17.199 -8.478 -2.824 1.00 90.19 107 ILE A O 1
ATOM 826 N N . GLN A 1 108 ? 16.511 -9.995 -4.326 1.00 94.69 108 GLN A N 1
ATOM 827 C CA . GLN A 1 108 ? 16.834 -9.224 -5.527 1.00 94.69 108 GLN A CA 1
ATOM 828 C C . GLN A 1 108 ? 15.702 -9.335 -6.559 1.00 94.69 108 GLN A C 1
ATOM 830 O O . GLN A 1 108 ? 15.064 -10.392 -6.620 1.00 94.69 108 GLN A O 1
ATOM 835 N N . PRO A 1 109 ? 15.472 -8.291 -7.377 1.00 96.75 109 PRO A N 1
ATOM 836 C CA . PRO A 1 109 ? 14.480 -8.321 -8.445 1.00 96.75 109 PRO A CA 1
ATOM 837 C C . PRO A 1 109 ? 14.892 -9.266 -9.580 1.00 96.75 109 PRO A C 1
ATOM 839 O O . PRO A 1 109 ? 16.056 -9.297 -10.010 1.00 96.75 109 PRO A O 1
ATOM 842 N N . GLY A 1 110 ? 13.914 -10.026 -10.072 1.00 97.06 110 GLY A N 1
ATOM 843 C CA . GLY A 1 110 ? 14.063 -10.945 -11.196 1.00 97.06 110 GLY A CA 1
ATOM 844 C C . GLY A 1 110 ? 13.920 -10.261 -12.556 1.00 97.06 110 GLY A C 1
ATOM 845 O O . GLY A 1 110 ? 13.800 -9.040 -12.657 1.00 97.06 110 GLY A O 1
ATOM 846 N N . ALA A 1 111 ? 13.945 -11.065 -13.623 1.00 97.56 111 ALA A N 1
ATOM 847 C CA . ALA A 1 111 ? 13.651 -10.582 -14.973 1.00 97.56 111 ALA A CA 1
ATOM 848 C C . ALA A 1 111 ? 12.211 -10.051 -15.075 1.00 97.56 111 ALA A C 1
ATOM 850 O O . ALA A 1 111 ? 12.012 -8.960 -15.596 1.00 97.56 111 ALA A O 1
ATOM 851 N N . ASP A 1 112 ? 11.247 -10.761 -14.482 1.00 97.19 112 ASP A N 1
ATOM 852 C CA . ASP A 1 112 ? 9.831 -10.374 -14.496 1.00 97.19 112 ASP A CA 1
ATOM 853 C C . ASP A 1 112 ? 9.577 -9.034 -13.790 1.00 97.19 112 ASP A C 1
ATOM 855 O O . ASP A 1 112 ? 8.745 -8.245 -14.230 1.00 97.19 112 ASP A O 1
ATOM 859 N N . ASP A 1 113 ? 10.310 -8.736 -12.711 1.00 98.00 113 ASP A N 1
ATOM 860 C CA . ASP A 1 113 ? 10.182 -7.451 -12.016 1.00 98.00 113 ASP A CA 1
ATOM 861 C C . ASP A 1 113 ? 10.757 -6.303 -12.837 1.00 98.00 113 ASP A C 1
ATOM 863 O O . ASP A 1 113 ? 10.150 -5.239 -12.892 1.00 98.00 113 ASP A O 1
ATOM 867 N N . ARG A 1 114 ? 11.898 -6.523 -13.503 1.00 97.94 114 ARG A N 1
ATOM 868 C CA . ARG A 1 114 ? 12.479 -5.541 -14.428 1.00 97.94 114 ARG A CA 1
ATOM 869 C C . ARG A 1 114 ? 11.537 -5.270 -15.597 1.00 97.94 114 ARG A C 1
ATOM 871 O O . ARG A 1 114 ? 11.240 -4.113 -15.849 1.00 97.94 114 ARG A O 1
ATOM 878 N N . ALA A 1 115 ? 10.985 -6.317 -16.209 1.00 98.31 115 ALA A N 1
ATOM 879 C CA . ALA A 1 115 ? 10.015 -6.180 -17.291 1.00 98.31 115 ALA A CA 1
ATOM 880 C C . ALA A 1 115 ? 8.750 -5.420 -16.850 1.00 98.31 115 ALA A C 1
ATOM 882 O O . ALA A 1 115 ? 8.265 -4.561 -17.579 1.00 98.31 115 ALA A O 1
ATOM 883 N N . ALA A 1 116 ? 8.238 -5.686 -15.643 1.00 98.06 116 ALA A N 1
ATOM 884 C CA . ALA A 1 116 ? 7.096 -4.953 -15.098 1.00 98.06 116 ALA A CA 1
ATOM 885 C C . ALA A 1 116 ? 7.409 -3.467 -14.843 1.00 98.06 116 ALA A C 1
ATOM 887 O O . ALA A 1 116 ? 6.544 -2.618 -15.038 1.00 98.06 116 ALA A O 1
ATOM 888 N N . VAL A 1 117 ? 8.631 -3.149 -14.401 1.00 98.31 117 VAL A N 1
ATOM 889 C CA . VAL A 1 117 ? 9.083 -1.761 -14.220 1.00 98.31 117 VAL A CA 1
ATOM 890 C C . VAL A 1 117 ? 9.240 -1.058 -15.563 1.00 98.31 117 VAL A C 1
ATOM 892 O O . VAL A 1 117 ? 8.775 0.069 -15.699 1.00 98.31 117 VAL A O 1
ATOM 895 N N . ASP A 1 118 ? 9.849 -1.716 -16.548 1.00 98.50 118 ASP A N 1
ATOM 896 C CA . ASP A 1 118 ? 10.037 -1.162 -17.889 1.00 98.50 118 ASP A CA 1
ATOM 897 C C . ASP A 1 118 ? 8.681 -0.847 -18.540 1.00 98.50 118 ASP A C 1
ATOM 899 O O . ASP A 1 118 ? 8.483 0.267 -19.020 1.00 98.50 118 ASP A O 1
ATOM 903 N N . ALA A 1 119 ? 7.719 -1.774 -18.453 1.00 98.44 119 ALA A N 1
ATOM 904 C CA . ALA A 1 119 ? 6.358 -1.566 -18.944 1.00 98.44 119 ALA A CA 1
ATOM 905 C C . ALA A 1 119 ? 5.651 -0.398 -18.235 1.00 98.44 119 ALA A C 1
ATOM 907 O O . ALA A 1 119 ? 5.064 0.455 -18.888 1.00 98.44 119 ALA A O 1
ATOM 908 N N . ALA A 1 120 ? 5.759 -0.301 -16.904 1.00 97.88 120 ALA A N 1
ATOM 909 C CA . ALA A 1 120 ? 5.164 0.810 -16.159 1.00 97.88 120 ALA A CA 1
ATOM 910 C C . ALA A 1 120 ? 5.787 2.170 -16.524 1.00 97.88 120 ALA A C 1
ATOM 912 O O . ALA A 1 120 ? 5.091 3.182 -16.544 1.00 97.88 120 ALA A O 1
ATOM 913 N N . LEU A 1 121 ? 7.093 2.217 -16.804 1.00 98.19 121 LEU A N 1
ATOM 914 C CA . LEU A 1 121 ? 7.757 3.439 -17.264 1.00 98.19 121 LEU A CA 1
ATOM 915 C C . LEU A 1 121 ? 7.327 3.825 -18.679 1.00 98.19 121 LEU A C 1
ATOM 917 O O . LEU A 1 121 ? 7.204 5.015 -18.955 1.00 98.19 121 LEU A O 1
ATOM 921 N N . GLU A 1 122 ? 7.105 2.848 -19.555 1.00 98.31 122 GLU A N 1
ATOM 922 C CA . GLU A 1 122 ? 6.610 3.077 -20.912 1.00 98.31 122 GLU A CA 1
ATOM 923 C C . GLU A 1 122 ? 5.162 3.578 -20.904 1.00 98.31 122 GLU A C 1
ATOM 925 O O . GLU A 1 122 ? 4.889 4.622 -21.492 1.00 98.31 122 GLU A O 1
ATOM 930 N N . ASP A 1 123 ? 4.272 2.915 -20.159 1.00 97.69 123 ASP A N 1
ATOM 931 C CA . ASP A 1 123 ? 2.859 3.294 -20.028 1.00 97.69 123 ASP A CA 1
ATOM 932 C C . ASP A 1 123 ? 2.684 4.725 -19.495 1.00 97.69 123 ASP A C 1
ATOM 934 O O . ASP A 1 123 ? 1.734 5.418 -19.857 1.00 97.69 123 ASP A O 1
ATOM 938 N N . MET A 1 124 ? 3.594 5.165 -18.621 1.00 96.06 124 MET A N 1
ATOM 939 C CA . MET A 1 124 ? 3.591 6.509 -18.033 1.00 96.06 124 MET A CA 1
ATOM 940 C C . MET A 1 124 ? 4.448 7.519 -18.817 1.00 96.06 124 MET A C 1
ATOM 942 O O . MET A 1 124 ? 4.599 8.655 -18.376 1.00 96.06 124 MET A O 1
ATOM 946 N N . GLU A 1 125 ? 5.044 7.124 -19.948 1.00 96.81 125 GLU A N 1
ATOM 947 C CA . GLU A 1 125 ? 5.938 7.952 -20.778 1.00 96.81 125 GLU A CA 1
ATOM 948 C C . GLU A 1 125 ? 7.187 8.489 -20.032 1.00 96.81 125 GLU A C 1
ATOM 950 O O . GLU A 1 125 ? 7.769 9.520 -20.375 1.00 96.81 125 GLU A O 1
ATOM 955 N N . LEU A 1 126 ? 7.659 7.760 -19.016 1.00 97.38 126 LEU A N 1
ATOM 956 C CA . LEU A 1 126 ? 8.785 8.132 -18.147 1.00 97.38 126 LEU A CA 1
ATOM 957 C C . LEU A 1 126 ? 10.114 7.454 -18.517 1.00 97.38 126 LEU A C 1
ATOM 959 O O . LEU A 1 126 ? 11.129 7.700 -17.860 1.00 97.38 126 LEU A O 1
ATOM 963 N N . THR A 1 127 ? 10.163 6.628 -19.566 1.00 97.69 127 THR A N 1
ATOM 964 C CA . THR A 1 127 ? 11.359 5.849 -19.952 1.00 97.69 127 THR A CA 1
ATOM 965 C C . THR A 1 127 ? 12.618 6.709 -20.096 1.00 97.69 127 THR A C 1
ATOM 967 O O . THR A 1 127 ? 13.678 6.368 -19.567 1.00 97.69 127 THR A O 1
ATOM 970 N N . ALA A 1 128 ? 12.512 7.880 -20.734 1.00 97.56 128 ALA A N 1
ATOM 971 C CA . ALA A 1 128 ? 13.638 8.807 -20.909 1.00 97.56 128 ALA A CA 1
ATOM 972 C C . ALA A 1 128 ? 14.129 9.439 -19.588 1.00 97.56 128 ALA A C 1
ATOM 974 O O . ALA A 1 128 ? 15.241 9.968 -19.514 1.00 97.56 128 ALA A O 1
ATOM 975 N N . LEU A 1 129 ? 13.308 9.388 -18.538 1.00 97.31 129 LEU A N 1
ATOM 976 C CA . LEU A 1 129 ? 13.576 9.955 -17.219 1.00 97.31 129 LEU A CA 1
ATOM 977 C C . LEU A 1 129 ? 14.014 8.894 -16.203 1.00 97.31 129 LEU A C 1
ATOM 979 O O . LEU A 1 129 ? 14.393 9.256 -15.092 1.00 97.31 129 LEU A O 1
ATOM 983 N N . ALA A 1 130 ? 14.041 7.611 -16.580 1.00 97.50 130 ALA A N 1
ATOM 984 C CA . ALA A 1 130 ? 14.30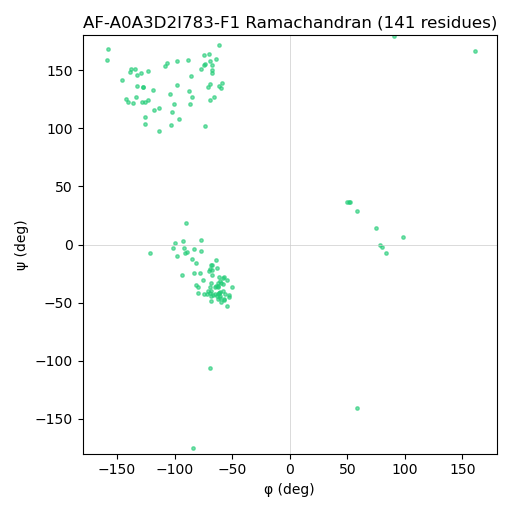4 6.478 -15.690 1.00 97.50 130 ALA A CA 1
ATOM 985 C C . ALA A 1 130 ? 15.563 6.644 -14.814 1.00 97.50 130 ALA A C 1
ATOM 987 O O . ALA A 1 130 ? 15.579 6.242 -13.651 1.00 97.50 130 ALA A O 1
ATOM 988 N N . GLN A 1 131 ? 16.619 7.257 -15.359 1.00 97.38 131 GLN A N 1
ATOM 989 C CA . GLN A 1 131 ? 17.893 7.465 -14.660 1.00 97.38 131 GLN A CA 1
ATOM 990 C C . GLN A 1 131 ? 17.985 8.794 -13.898 1.00 97.38 131 GLN A C 1
ATOM 992 O O . GLN A 1 131 ? 18.956 9.010 -13.172 1.00 97.38 131 GLN A O 1
ATOM 997 N N . ARG A 1 132 ? 17.006 9.694 -14.048 1.00 96.31 132 ARG A N 1
ATOM 998 C CA . ARG A 1 132 ? 16.974 10.961 -13.312 1.00 96.31 132 ARG A CA 1
ATOM 999 C C . ARG A 1 132 ? 16.587 10.728 -11.864 1.00 96.31 132 ARG A C 1
ATOM 1001 O O . ARG A 1 132 ? 15.891 9.771 -11.536 1.00 96.31 132 ARG A O 1
ATOM 1008 N N . ASN A 1 133 ? 17.018 11.637 -11.002 1.00 95.12 133 ASN A N 1
ATOM 1009 C CA . ASN A 1 133 ? 16.561 11.659 -9.624 1.00 95.12 133 ASN A CA 1
ATOM 1010 C C . ASN A 1 133 ? 15.098 12.127 -9.581 1.00 95.12 133 ASN A C 1
ATOM 1012 O O . ASN A 1 133 ? 14.754 13.120 -10.224 1.00 95.12 133 ASN A O 1
ATOM 1016 N N . VAL A 1 134 ? 14.251 11.451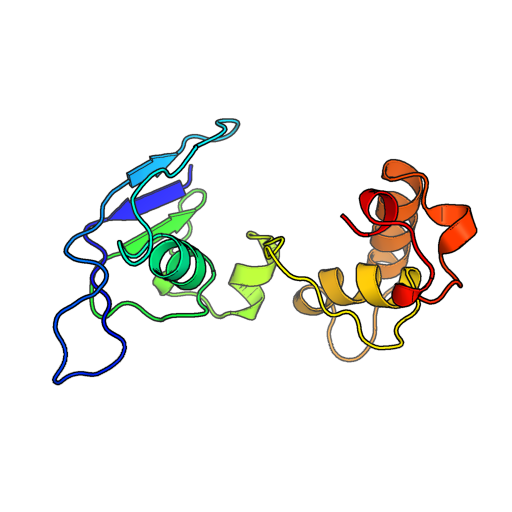 -8.802 1.00 92.88 134 VAL A N 1
ATOM 1017 C CA . VAL A 1 134 ? 12.819 11.785 -8.698 1.00 92.88 134 VAL A CA 1
ATOM 1018 C C . VAL A 1 134 ? 12.591 13.235 -8.243 1.00 92.88 134 VAL A C 1
ATOM 1020 O O . VAL A 1 134 ? 11.609 13.860 -8.628 1.00 92.88 134 VAL A O 1
ATOM 1023 N N . GLN A 1 135 ? 13.508 13.825 -7.473 1.00 90.81 135 GLN A N 1
ATOM 1024 C CA . GLN A 1 135 ? 13.418 15.221 -7.022 1.00 90.81 135 GLN A CA 1
ATOM 1025 C C . GLN A 1 135 ? 13.582 16.249 -8.150 1.00 90.81 135 GLN A C 1
ATOM 1027 O O . GLN A 1 135 ? 13.233 17.411 -7.961 1.00 90.81 135 GLN A O 1
ATOM 1032 N N . GLN A 1 136 ? 14.122 15.843 -9.300 1.00 91.12 136 GLN A N 1
ATOM 1033 C CA . GLN A 1 136 ? 14.318 16.707 -10.468 1.00 91.12 136 GLN A CA 1
ATOM 1034 C C . GLN A 1 136 ? 13.109 16.710 -11.411 1.00 91.12 136 GLN A C 1
ATOM 1036 O O . GLN A 1 136 ? 13.102 17.457 -12.387 1.00 91.12 136 GLN A O 1
ATOM 1041 N N . LEU A 1 137 ? 12.117 15.863 -11.142 1.00 91.00 137 LEU A N 1
ATOM 1042 C CA . LEU A 1 137 ? 10.884 15.793 -11.906 1.00 91.00 137 LEU A CA 1
ATOM 1043 C C . LEU A 1 137 ? 9.941 16.947 -11.548 1.00 91.00 137 LEU A C 1
ATOM 1045 O O . LEU A 1 137 ? 9.904 17.441 -10.415 1.00 91.00 137 LEU A O 1
ATOM 1049 N N . SER A 1 138 ? 9.124 17.342 -12.518 1.00 90.81 138 SER A N 1
ATOM 1050 C CA . SER A 1 138 ? 7.990 18.236 -12.304 1.00 90.81 138 SER A CA 1
ATOM 1051 C C . SER A 1 138 ? 6.961 17.625 -11.336 1.00 90.81 138 SER A C 1
ATOM 1053 O O . SER A 1 138 ? 7.052 16.474 -10.914 1.00 90.81 138 SER A O 1
ATOM 1055 N N . GLY A 1 139 ? 5.964 18.409 -10.915 1.00 86.75 139 GLY A N 1
ATOM 1056 C CA . GLY A 1 139 ? 4.872 17.883 -10.085 1.00 86.75 139 GLY A CA 1
ATOM 1057 C C . GLY A 1 139 ? 4.068 16.783 -10.784 1.00 86.75 139 GLY A C 1
ATOM 1058 O O . GLY A 1 139 ? 3.776 15.776 -10.155 1.00 86.75 139 GLY A O 1
ATOM 1059 N N . GLY A 1 140 ? 3.773 16.968 -12.076 1.00 87.38 140 GLY A N 1
ATOM 1060 C CA . GLY A 1 140 ? 2.995 16.015 -12.871 1.00 87.38 140 GLY A CA 1
ATOM 1061 C C . GLY A 1 140 ? 3.745 14.716 -13.148 1.00 87.38 140 GLY A C 1
ATOM 1062 O O . GLY A 1 140 ? 3.172 13.657 -12.980 1.00 87.38 140 GLY A O 1
ATOM 1063 N N . GLU A 1 141 ? 5.038 14.784 -13.478 1.00 91.25 141 GLU A N 1
ATOM 1064 C CA . GLU A 1 141 ? 5.864 13.581 -13.703 1.00 91.25 141 GLU A CA 1
ATOM 1065 C C . GLU A 1 141 ? 6.104 12.766 -12.419 1.00 91.25 141 GLU A C 1
ATOM 1067 O O . GLU A 1 141 ? 6.464 11.595 -12.490 1.00 91.25 141 GLU A O 1
ATOM 1072 N N . ARG A 1 142 ? 5.978 13.387 -11.236 1.00 88.44 142 ARG A N 1
ATOM 1073 C CA . ARG A 1 142 ? 6.127 12.693 -9.944 1.00 88.44 142 ARG A CA 1
ATOM 1074 C C . ARG A 1 142 ? 4.869 11.971 -9.484 1.00 88.44 142 ARG A C 1
ATOM 1076 O O . ARG A 1 142 ? 4.995 11.117 -8.606 1.00 88.44 142 ARG A O 1
ATOM 1083 N N . GLN A 1 143 ? 3.702 12.406 -9.952 1.00 84.50 143 GLN A N 1
ATOM 1084 C CA . GLN A 1 143 ? 2.412 11.847 -9.563 1.00 84.50 143 GLN A CA 1
ATOM 1085 C C . GLN A 1 143 ? 2.120 10.600 -10.391 1.00 84.50 143 GLN A C 1
ATOM 1087 O O . GLN A 1 143 ? 1.674 9.611 -9.769 1.00 84.50 143 GLN A O 1
#

Secondary structure (DSSP, 8-state):
-EEEEEEEE-SSTTSPPSEEEEEEEE-TT--------TTSSHHHHHHHHTTSS--SEEEEEETTEEGGGS-HHHHTTT-----SS---TT-BHHHHHHHTTTTT-SSS--HHHHHHHHHHHHHTT-GGGTTSBGGGS-HHHH-

Nearest PDB structures (foldseek):
  4hzi-assembly1_A  TM=8.260E-01  e=9.894E-08  Leptospira interrogans serovar Copenhageni str. Fiocruz L1-130
  2fgk-assembly2_B  TM=7.258E-01  e=2.042E-06  Escherichia coli
  6bzr-assembly2_A  TM=8.114E-01  e=7.101E-06  Homo sapiens
  7lkp-assembly1_A  TM=8.185E-01  e=2.621E-05  Homo sapiens
  6bzr-assembly1_B  TM=8.169E-01  e=2.067E-05  Homo sapiens

pLDDT: mean 93.54, std 4.72, range [73.25, 98.5]

Radius of gyration: 17.66 Å; Cα contacts (8 Å, |Δi|>4): 180; chains: 1; bounding box: 37×31×47 Å

Mean predicted aligned error: 4.01 Å

Sequence (143 aa):
MLSVEQVTFRYDRRSQPVLRNASLSLDAGQVGVLLGRNGCGKTTLMRTLLGLCTPESGRIAFDGWDLTAIDRRQRARVAAYVPQDLQFGGLRVYDAVMAGRVAHFGIQPGADDRAAVDAALEDMELTALAQRNVQQLSGGERQ